Protein AF-A0A920ADA9-F1 (afdb_monomer_lite)

Radius of gyration: 12.9 Å; chains: 1; bounding box: 31×35×28 Å

Structure (mmCIF, N/CA/C/O backbone):
data_AF-A0A920ADA9-F1
#
_entry.id   AF-A0A920ADA9-F1
#
loop_
_atom_site.group_PDB
_atom_site.id
_atom_site.type_symbol
_atom_site.label_atom_id
_atom_site.label_alt_id
_atom_site.label_comp_id
_atom_site.label_asym_id
_atom_site.label_entity_id
_atom_site.label_seq_id
_atom_site.pdbx_PDB_ins_code
_atom_site.Cartn_x
_atom_site.Cartn_y
_atom_site.Cartn_z
_atom_site.occupancy
_atom_site.B_iso_or_equiv
_atom_site.auth_seq_id
_atom_site.auth_comp_id
_atom_site.auth_asym_id
_atom_site.auth_atom_id
_atom_site.pdbx_PDB_model_num
ATOM 1 N N . MET A 1 1 ? 4.567 3.267 13.634 1.00 73.12 1 MET A N 1
ATOM 2 C CA . MET A 1 1 ? 4.042 3.635 12.301 1.00 73.12 1 MET A CA 1
ATOM 3 C C . MET A 1 1 ? 2.960 2.674 11.811 1.00 73.12 1 MET A C 1
ATOM 5 O O . MET A 1 1 ? 1.826 3.110 11.754 1.00 73.12 1 MET A O 1
ATOM 9 N N . LEU A 1 2 ? 3.221 1.388 11.506 1.00 81.56 2 LEU A N 1
ATOM 10 C CA . LEU A 1 2 ? 2.117 0.450 11.180 1.00 81.56 2 LEU A CA 1
ATOM 11 C C . LEU A 1 2 ? 1.275 0.093 12.423 1.00 81.56 2 LEU A C 1
ATOM 13 O O . LEU A 1 2 ? 0.059 -0.021 12.350 1.00 81.56 2 LEU A O 1
ATOM 17 N N . GLU A 1 3 ? 1.940 -0.002 13.575 1.00 88.62 3 GLU A N 1
ATOM 18 C CA . GLU A 1 3 ? 1.359 -0.306 14.893 1.00 88.62 3 GLU A CA 1
ATOM 19 C C . GLU A 1 3 ? 0.327 0.729 15.387 1.00 88.62 3 GLU A C 1
ATOM 21 O O . GLU A 1 3 ? -0.389 0.473 16.350 1.00 88.62 3 GLU A O 1
ATOM 26 N N . GLU A 1 4 ? 0.239 1.894 14.736 1.00 91.44 4 GLU A N 1
ATOM 27 C CA . GLU A 1 4 ? -0.690 2.982 15.083 1.00 91.44 4 GLU A CA 1
ATOM 28 C C . GLU A 1 4 ? -2.078 2.814 14.442 1.00 91.44 4 GLU A C 1
ATOM 30 O O . GLU A 1 4 ? -3.017 3.516 14.811 1.00 91.44 4 GLU A O 1
ATOM 35 N N . PHE A 1 5 ? -2.215 1.893 13.484 1.00 93.19 5 PHE A N 1
ATOM 36 C CA . PHE A 1 5 ? -3.464 1.642 12.763 1.00 93.19 5 PHE A CA 1
ATOM 37 C C . PHE A 1 5 ? -4.279 0.508 13.379 1.00 93.19 5 PHE A C 1
ATOM 39 O O . PHE A 1 5 ? -3.805 -0.207 14.266 1.00 93.19 5 PHE A O 1
ATOM 46 N N . SER A 1 6 ? -5.508 0.305 12.895 1.00 95.44 6 SER A N 1
ATOM 47 C CA . SER A 1 6 ? -6.341 -0.789 13.380 1.00 95.44 6 SER A CA 1
ATOM 48 C C . SER A 1 6 ? -5.686 -2.153 13.155 1.00 95.44 6 SER A C 1
ATOM 50 O O . SER A 1 6 ? -4.893 -2.367 12.232 1.00 95.44 6 SER A O 1
ATOM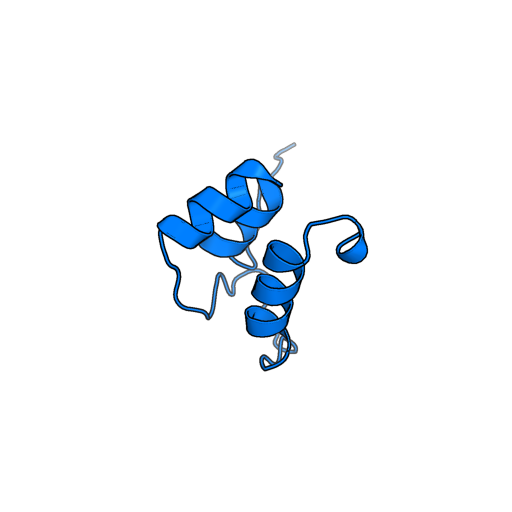 52 N N . TYR A 1 7 ? -6.088 -3.127 13.972 1.00 94.50 7 TYR A N 1
ATOM 53 C CA . TYR A 1 7 ? -5.687 -4.517 13.777 1.00 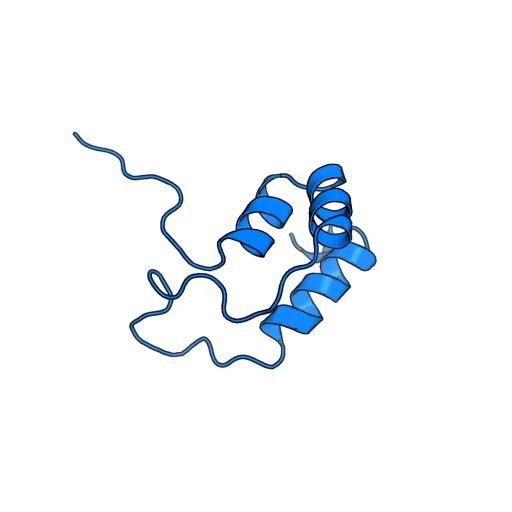94.50 7 TYR A CA 1
ATOM 54 C C . TYR A 1 7 ? -6.057 -5.037 12.376 1.00 94.50 7 TYR A C 1
ATOM 56 O O . TYR A 1 7 ? -5.315 -5.830 11.803 1.00 94.50 7 TYR A O 1
ATOM 64 N N . GLY A 1 8 ? -7.177 -4.581 11.801 1.00 93.44 8 GLY A N 1
ATOM 65 C CA . GLY A 1 8 ? -7.613 -4.982 10.462 1.00 93.44 8 GLY A CA 1
ATOM 66 C C . GLY A 1 8 ? -6.644 -4.525 9.371 1.00 93.44 8 GLY A C 1
ATOM 67 O O . GLY A 1 8 ? -6.259 -5.323 8.509 1.00 93.44 8 GLY A O 1
ATOM 68 N N . LEU A 1 9 ? -6.191 -3.271 9.448 1.00 94.88 9 LEU A N 1
ATOM 69 C CA . LEU A 1 9 ? -5.184 -2.732 8.538 1.00 94.88 9 LEU A CA 1
ATOM 70 C C . LEU A 1 9 ? -3.850 -3.461 8.708 1.00 94.88 9 LEU A C 1
ATOM 72 O O . LEU A 1 9 ? -3.285 -3.941 7.725 1.00 94.88 9 LEU A O 1
ATOM 76 N N . GLN A 1 10 ? -3.373 -3.598 9.948 1.00 95.12 10 GLN A N 1
ATOM 77 C CA . GLN A 1 10 ? -2.113 -4.287 10.241 1.00 95.12 10 GLN A CA 1
ATOM 78 C C . GLN A 1 10 ? -2.126 -5.717 9.699 1.00 95.12 10 GLN A C 1
ATOM 80 O O . GLN A 1 10 ? -1.232 -6.107 8.949 1.00 95.12 10 GLN A O 1
ATOM 85 N N . LYS A 1 11 ? -3.181 -6.477 10.009 1.00 94.25 11 LYS A N 1
ATOM 86 C CA . LYS A 1 11 ? -3.363 -7.849 9.532 1.00 94.25 11 LYS A CA 1
ATOM 87 C C . LYS A 1 11 ? -3.319 -7.932 8.008 1.00 94.25 11 LYS A C 1
ATOM 89 O O . LYS A 1 11 ? -2.642 -8.803 7.475 1.00 94.25 11 LYS A O 1
ATOM 94 N N . THR A 1 12 ? -3.988 -7.009 7.317 1.00 94.00 12 THR A N 1
ATOM 95 C CA . THR A 1 12 ? -4.008 -6.979 5.848 1.00 94.00 12 THR A CA 1
ATOM 96 C C . THR A 1 12 ? -2.596 -6.849 5.275 1.00 94.00 12 THR A C 1
ATOM 98 O O . THR A 1 12 ? -2.228 -7.592 4.369 1.00 94.00 12 THR A O 1
ATOM 101 N N . PHE A 1 13 ? -1.767 -5.955 5.817 1.00 92.44 13 PHE A N 1
ATOM 102 C CA . PHE A 1 13 ? -0.402 -5.786 5.315 1.00 92.44 13 PHE A CA 1
ATOM 103 C C . PHE A 1 13 ? 0.554 -6.899 5.742 1.00 92.44 13 PHE A C 1
ATOM 105 O O . PHE A 1 13 ? 1.407 -7.281 4.944 1.00 92.44 13 PHE A O 1
ATOM 112 N N . HIS A 1 14 ? 0.381 -7.475 6.931 1.00 92.00 14 HIS A N 1
ATOM 113 C CA . HIS A 1 14 ? 1.108 -8.684 7.320 1.00 92.00 14 HIS A CA 1
ATOM 114 C C . HIS A 1 14 ? 0.827 -9.841 6.354 1.00 92.00 14 HIS A C 1
ATOM 116 O O . HIS A 1 14 ? 1.757 -10.431 5.814 1.00 92.00 14 HIS A O 1
ATOM 122 N N . GLU A 1 15 ? -0.439 -10.095 6.013 1.00 90.19 15 GLU A N 1
ATOM 123 C CA . GLU A 1 15 ? -0.809 -11.132 5.038 1.00 90.19 15 GLU A CA 1
ATOM 124 C C . GLU A 1 15 ? -0.181 -10.894 3.653 1.00 90.19 15 GLU A C 1
ATOM 126 O O . GLU A 1 15 ? 0.250 -11.838 2.984 1.00 90.19 15 GLU A O 1
ATOM 131 N N . ILE A 1 16 ? -0.097 -9.632 3.224 1.00 88.75 16 ILE A N 1
ATOM 132 C CA . ILE A 1 16 ? 0.477 -9.255 1.929 1.00 88.75 16 ILE A CA 1
ATOM 133 C C . ILE A 1 16 ? 2.002 -9.425 1.903 1.00 88.75 16 ILE A C 1
ATOM 135 O O . ILE A 1 16 ? 2.548 -9.840 0.870 1.00 88.75 16 ILE A O 1
ATOM 139 N N . PHE A 1 17 ? 2.687 -9.071 2.993 1.00 85.56 17 PHE A N 1
ATOM 140 C CA . PHE A 1 17 ? 4.142 -8.925 3.023 1.00 85.56 17 PHE A CA 1
ATOM 141 C C . PHE A 1 17 ? 4.886 -10.120 3.633 1.00 85.56 17 PHE A C 1
ATOM 143 O O . PHE A 1 17 ? 5.971 -10.438 3.147 1.00 85.56 17 PHE A O 1
ATOM 150 N N . ASP A 1 18 ? 4.310 -10.835 4.603 1.00 82.06 18 ASP A N 1
ATOM 151 C CA . ASP A 1 18 ? 5.016 -11.886 5.359 1.00 82.06 18 ASP A CA 1
ATOM 152 C C . ASP A 1 18 ? 5.466 -13.071 4.480 1.00 82.06 18 ASP A C 1
ATOM 154 O O . ASP A 1 18 ? 6.434 -13.756 4.804 1.00 82.06 18 ASP A O 1
ATOM 158 N N . ASN A 1 19 ? 4.821 -13.297 3.329 1.00 65.88 19 ASN A N 1
ATOM 159 C CA . ASN A 1 19 ? 5.132 -14.411 2.422 1.00 65.88 19 ASN A CA 1
ATOM 160 C C . ASN A 1 19 ? 5.889 -14.004 1.146 1.00 65.88 19 ASN A C 1
ATOM 162 O O . ASN A 1 19 ? 5.988 -14.801 0.208 1.00 65.88 19 ASN A O 1
ATOM 166 N N . LYS A 1 20 ? 6.399 -12.769 1.050 1.00 68.00 20 LYS A N 1
ATOM 167 C CA . LYS A 1 20 ? 6.988 -12.262 -0.199 1.00 68.00 20 LYS A CA 1
ATOM 168 C C . LYS A 1 20 ? 8.433 -11.826 -0.036 1.00 68.00 20 LYS A C 1
ATOM 1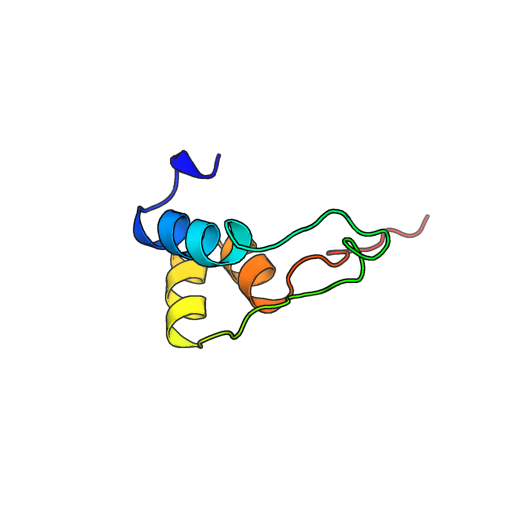70 O O . LYS A 1 20 ? 8.765 -10.942 0.740 1.00 68.00 20 LYS A O 1
ATOM 175 N N . SER A 1 21 ? 9.298 -12.416 -0.861 1.00 66.56 21 SER A N 1
ATOM 176 C CA . SER A 1 21 ? 10.655 -11.913 -1.053 1.00 66.56 21 SER A CA 1
ATOM 177 C C . SER A 1 21 ? 10.607 -10.622 -1.873 1.00 66.56 21 SER A C 1
ATOM 179 O O . SER A 1 21 ? 10.255 -10.630 -3.057 1.00 66.56 21 SER A O 1
ATOM 181 N N . PHE A 1 22 ? 10.965 -9.510 -1.233 1.00 68.00 22 PHE A N 1
ATOM 182 C CA . PHE A 1 22 ? 11.137 -8.196 -1.864 1.00 68.00 22 PHE A CA 1
ATOM 183 C C . PHE A 1 22 ? 12.576 -7.955 -2.353 1.00 68.00 22 PHE A C 1
ATOM 185 O O . PHE A 1 22 ? 12.895 -6.865 -2.817 1.00 68.00 22 PHE A O 1
ATOM 192 N N . VAL A 1 23 ? 13.444 -8.970 -2.277 1.00 61.06 23 VAL A N 1
ATOM 193 C CA . VAL A 1 23 ? 14.886 -8.875 -2.560 1.00 61.06 23 VAL A CA 1
ATOM 194 C C . VAL A 1 23 ? 15.164 -9.072 -4.053 1.00 61.06 23 VAL A C 1
ATOM 196 O O . VAL A 1 23 ? 15.798 -10.043 -4.457 1.00 61.06 23 VAL A O 1
ATOM 199 N N . ASN A 1 24 ? 14.630 -8.197 -4.905 1.00 62.78 24 ASN A N 1
ATOM 200 C CA . ASN A 1 24 ? 14.962 -8.219 -6.329 1.00 62.78 24 ASN A CA 1
ATOM 201 C C . ASN A 1 24 ? 15.015 -6.801 -6.917 1.00 62.78 24 ASN A C 1
ATOM 203 O O . ASN A 1 24 ? 14.261 -5.927 -6.483 1.00 62.78 24 ASN A O 1
ATOM 207 N N . ASP A 1 25 ? 15.855 -6.601 -7.936 1.00 59.62 25 ASP A N 1
ATOM 208 C CA . ASP A 1 25 ? 16.202 -5.291 -8.523 1.00 59.62 25 ASP A CA 1
ATOM 209 C C . ASP A 1 25 ? 14.991 -4.507 -9.072 1.00 59.62 25 ASP A C 1
ATOM 211 O O . ASP A 1 25 ? 15.052 -3.298 -9.283 1.00 59.62 25 ASP A O 1
ATOM 215 N N . GLY A 1 26 ? 13.856 -5.181 -9.270 1.00 69.31 26 GLY A N 1
ATOM 216 C CA . GLY A 1 26 ? 12.614 -4.601 -9.773 1.00 69.31 26 GLY A CA 1
ATOM 217 C C . GLY A 1 26 ? 11.619 -4.126 -8.713 1.00 69.31 26 GLY A C 1
ATOM 218 O O . GLY A 1 26 ? 10.489 -3.847 -9.092 1.00 69.31 26 GLY A O 1
ATOM 219 N N . LEU A 1 27 ? 11.958 -4.059 -7.415 1.00 74.00 27 LEU A N 1
ATOM 220 C CA . LEU A 1 27 ? 10.983 -3.724 -6.359 1.00 74.00 27 LEU A CA 1
ATOM 221 C C . LEU A 1 27 ? 10.226 -2.418 -6.645 1.00 74.00 27 LEU A C 1
ATOM 223 O O . LEU A 1 27 ? 9.002 -2.410 -6.618 1.00 74.00 27 LEU A O 1
ATOM 227 N N . LEU A 1 28 ? 10.942 -1.344 -6.985 1.00 77.88 28 LEU A N 1
ATOM 228 C CA . LEU A 1 28 ? 10.361 -0.017 -7.230 1.00 77.88 28 LEU A CA 1
ATOM 229 C C . LEU A 1 28 ? 9.538 0.077 -8.521 1.00 77.88 28 LEU A C 1
ATOM 231 O O . LEU A 1 28 ? 8.844 1.065 -8.717 1.00 77.88 28 LEU A O 1
ATOM 235 N N . MET A 1 29 ? 9.628 -0.922 -9.397 1.00 78.44 29 MET A N 1
ATOM 236 C CA . MET A 1 29 ? 8.838 -1.034 -10.630 1.00 78.44 29 MET A CA 1
ATOM 237 C C . MET A 1 29 ? 7.972 -2.299 -10.612 1.00 78.44 29 MET A C 1
ATOM 239 O O . MET A 1 29 ? 7.495 -2.754 -11.649 1.00 78.44 29 MET A O 1
ATOM 243 N N . GLY A 1 30 ? 7.815 -2.907 -9.436 1.00 79.06 30 GLY A N 1
ATOM 244 C CA . GLY A 1 30 ? 7.227 -4.230 -9.279 1.00 79.06 30 GLY A CA 1
ATOM 245 C C . GLY A 1 30 ? 5.715 -4.199 -9.126 1.00 79.06 30 GLY A C 1
ATOM 246 O O . GLY A 1 30 ? 5.088 -5.254 -9.221 1.00 79.06 30 GLY A O 1
ATOM 247 N N . GLY A 1 31 ? 5.144 -3.016 -8.872 1.00 86.81 31 GLY A N 1
ATOM 248 C CA . GLY A 1 31 ? 3.727 -2.841 -8.590 1.00 86.81 31 GLY A CA 1
ATOM 249 C C . GLY A 1 31 ? 3.269 -3.729 -7.432 1.00 86.81 31 GLY A C 1
ATOM 250 O O . GLY A 1 31 ? 4.033 -4.039 -6.508 1.00 86.81 31 GLY A O 1
ATOM 251 N N . ARG A 1 32 ? 2.008 -4.164 -7.478 1.00 89.81 32 ARG A N 1
ATOM 252 C CA . ARG A 1 32 ? 1.474 -5.165 -6.550 1.00 89.81 32 ARG A CA 1
ATOM 253 C C . ARG A 1 32 ? 1.679 -6.579 -7.078 1.00 89.81 32 ARG A C 1
ATOM 255 O O . ARG A 1 32 ? 1.566 -6.847 -8.269 1.00 89.81 32 ARG A O 1
ATOM 262 N N . LYS A 1 33 ? 1.902 -7.512 -6.152 1.00 87.19 33 LYS A N 1
ATOM 263 C CA . LYS A 1 33 ? 1.991 -8.958 -6.441 1.00 87.19 33 LYS A CA 1
ATOM 264 C C . LYS A 1 33 ? 0.864 -9.764 -5.792 1.00 87.19 33 LYS A C 1
ATOM 266 O O . LYS A 1 33 ? 1.018 -10.963 -5.580 1.00 87.19 33 LYS A O 1
ATOM 271 N N . TRP A 1 34 ? -0.170 -9.099 -5.289 1.00 90.25 34 TRP A N 1
ATOM 272 C CA . TRP A 1 34 ? -1.297 -9.694 -4.566 1.00 90.25 34 TRP A CA 1
ATOM 273 C C . TRP A 1 34 ? -2.607 -9.360 -5.270 1.00 90.25 34 TRP A C 1
ATOM 275 O O . TRP A 1 34 ? -2.714 -8.341 -5.961 1.00 90.25 34 TRP A O 1
ATOM 285 N N . GLU A 1 35 ? -3.599 -10.215 -5.050 1.00 92.50 35 GLU A N 1
ATOM 286 C CA . GLU A 1 35 ? -4.974 -9.938 -5.441 1.00 92.50 35 GLU A CA 1
ATOM 287 C C . GLU A 1 35 ? -5.577 -8.857 -4.548 1.00 92.50 35 GLU A C 1
ATOM 289 O O . GLU A 1 35 ? -5.188 -8.705 -3.386 1.00 92.50 35 GLU A O 1
ATOM 294 N N . ILE A 1 36 ? -6.499 -8.086 -5.119 1.00 94.44 36 ILE A N 1
ATOM 295 C CA . ILE A 1 36 ? -7.186 -7.012 -4.408 1.00 94.44 36 ILE A CA 1
ATOM 296 C C . ILE A 1 36 ? -8.685 -7.243 -4.411 1.00 94.44 36 ILE A C 1
ATOM 298 O O . ILE A 1 36 ? -9.234 -7.843 -5.333 1.00 94.44 36 ILE A O 1
ATOM 302 N N . ASP A 1 37 ? -9.313 -6.698 -3.385 1.00 95.88 37 ASP A N 1
ATOM 303 C CA . ASP A 1 37 ? -10.744 -6.717 -3.168 1.00 95.88 37 ASP A CA 1
ATOM 304 C C . ASP A 1 37 ? -11.238 -5.283 -2.928 1.00 95.88 37 ASP A C 1
ATOM 306 O O . ASP A 1 37 ? -10.535 -4.461 -2.326 1.00 95.88 37 ASP A O 1
ATOM 310 N N . TYR A 1 38 ? -12.412 -4.953 -3.464 1.00 96.44 38 TYR A N 1
ATOM 311 C CA . TYR A 1 38 ? -12.909 -3.579 -3.438 1.00 96.44 38 TYR A CA 1
ATOM 312 C C . TYR A 1 38 ? -13.368 -3.176 -2.037 1.00 96.44 38 TYR A C 1
ATOM 314 O O . TYR A 1 38 ? -13.055 -2.079 -1.571 1.00 96.44 38 TYR A O 1
ATOM 322 N N . GLU A 1 39 ? -14.050 -4.072 -1.333 1.00 96.81 39 GLU A N 1
ATOM 323 C CA . GLU A 1 39 ? -14.490 -3.874 0.039 1.00 96.81 39 GLU A CA 1
ATOM 324 C C . GLU A 1 39 ? -13.281 -3.640 0.949 1.00 96.81 39 GLU A C 1
ATOM 326 O O . GLU A 1 39 ? -13.269 -2.677 1.721 1.00 96.81 39 GLU A O 1
ATOM 331 N N . LYS A 1 40 ? -12.210 -4.424 0.772 1.00 95.75 40 LYS A N 1
ATOM 332 C CA . LYS A 1 40 ? -10.937 -4.208 1.475 1.00 95.75 40 LYS A CA 1
ATOM 333 C C . LYS A 1 40 ? -10.331 -2.832 1.186 1.00 95.75 40 LYS A C 1
ATOM 335 O O . LYS A 1 40 ? -9.881 -2.157 2.109 1.00 95.75 40 LYS A O 1
ATOM 340 N N . TYR A 1 41 ? -10.327 -2.388 -0.072 1.00 96.75 41 TYR A N 1
ATOM 341 C CA . TYR A 1 41 ? -9.859 -1.044 -0.426 1.00 96.75 41 TYR A CA 1
ATOM 342 C C . TYR A 1 41 ? -10.650 0.047 0.316 1.00 96.75 41 TYR A C 1
ATOM 344 O O . TYR A 1 41 ? -10.042 0.961 0.872 1.00 96.75 41 TYR A O 1
ATOM 352 N N . ILE A 1 42 ? -11.981 -0.075 0.373 1.00 97.44 42 ILE A N 1
ATOM 353 C CA . ILE A 1 42 ? -12.857 0.879 1.068 1.00 97.44 42 ILE A CA 1
ATOM 354 C C . ILE A 1 42 ? -12.616 0.878 2.583 1.00 97.44 42 ILE A C 1
ATOM 356 O O . ILE A 1 42 ? -12.703 1.925 3.224 1.00 97.44 42 ILE A O 1
ATOM 360 N N . GLU A 1 43 ? -12.329 -0.276 3.184 1.00 96.38 43 GLU A N 1
ATOM 361 C CA . GLU A 1 43 ? -11.941 -0.357 4.596 1.00 96.38 43 GLU A CA 1
ATOM 362 C C . GLU A 1 43 ? -10.622 0.374 4.851 1.00 96.38 43 GLU A C 1
ATOM 364 O O . GLU A 1 43 ? -10.557 1.244 5.720 1.00 96.38 43 GLU A O 1
ATOM 369 N N . LEU A 1 44 ? -9.598 0.093 4.042 1.00 96.88 44 LEU A N 1
ATOM 370 C CA . LEU A 1 44 ? -8.289 0.730 4.163 1.00 96.88 44 LEU A CA 1
ATOM 371 C C . LEU A 1 44 ? -8.365 2.245 3.936 1.00 96.88 44 LEU A C 1
ATOM 373 O O . LEU A 1 44 ? -7.730 2.998 4.671 1.00 96.88 44 LEU A O 1
ATOM 377 N N . SER A 1 45 ? -9.164 2.712 2.969 1.00 96.62 45 SER A N 1
ATOM 378 C CA . SER A 1 45 ? -9.266 4.139 2.634 1.00 96.62 45 SER A CA 1
ATOM 379 C C . SER A 1 45 ? -9.924 4.970 3.733 1.00 96.62 45 SER A C 1
ATOM 381 O O . SER A 1 45 ? -9.687 6.172 3.803 1.00 96.62 45 SER A O 1
ATOM 383 N N . LYS A 1 46 ? -10.749 4.354 4.590 1.00 96.56 46 LYS A N 1
ATOM 384 C CA . LYS A 1 46 ? -11.346 5.027 5.756 1.00 96.56 46 LYS A CA 1
ATOM 385 C C . LYS A 1 46 ? -10.316 5.340 6.835 1.00 96.56 46 LYS A C 1
ATOM 387 O O . LYS A 1 46 ? -10.516 6.280 7.597 1.00 96.56 46 LYS A O 1
ATOM 392 N N . GLU A 1 47 ? -9.250 4.549 6.914 1.00 95.94 47 GLU A N 1
ATOM 393 C CA . GLU A 1 47 ? -8.190 4.723 7.908 1.00 95.94 47 GLU A CA 1
ATOM 394 C C . GLU A 1 47 ? -6.984 5.479 7.343 1.00 95.94 47 GLU A C 1
ATOM 396 O O . GLU A 1 47 ? -6.396 6.309 8.032 1.00 95.94 47 GLU A O 1
ATOM 401 N N . SER A 1 48 ? -6.595 5.196 6.096 1.00 96.06 48 SER A N 1
ATOM 402 C CA . SER A 1 48 ? -5.441 5.819 5.453 1.00 96.06 48 SER A CA 1
ATOM 403 C C . SER A 1 48 ? -5.531 5.752 3.930 1.00 96.06 48 SER A C 1
ATOM 405 O O . SER A 1 48 ? -5.458 4.684 3.319 1.00 96.06 48 SER A O 1
ATOM 407 N N . GLU A 1 49 ? -5.593 6.925 3.298 1.00 95.75 49 GLU A N 1
ATOM 408 C CA . GLU A 1 49 ? -5.513 7.048 1.838 1.00 95.75 49 GLU A CA 1
ATOM 409 C C . GLU A 1 49 ? -4.214 6.447 1.290 1.00 95.75 49 GLU A C 1
ATOM 411 O O . GLU A 1 49 ? -4.223 5.789 0.250 1.00 95.75 49 GLU A O 1
ATOM 416 N N . TYR A 1 50 ? -3.102 6.607 2.015 1.00 94.62 50 TYR A N 1
ATOM 417 C CA . TYR A 1 50 ? -1.817 6.043 1.612 1.00 94.62 50 TYR A CA 1
ATOM 418 C C . TYR A 1 50 ? -1.816 4.513 1.683 1.00 94.62 50 TYR A C 1
ATOM 420 O O . TYR A 1 50 ? -1.304 3.856 0.779 1.00 94.62 50 TYR A O 1
ATOM 428 N N . ALA A 1 51 ? -2.423 3.930 2.721 1.00 95.31 51 ALA A N 1
ATOM 429 C CA . ALA A 1 51 ? -2.569 2.481 2.827 1.00 95.31 51 ALA A CA 1
ATOM 430 C C . ALA A 1 51 ? -3.413 1.928 1.671 1.00 95.31 51 ALA A C 1
ATOM 432 O O . ALA A 1 51 ? -3.020 0.963 1.018 1.00 95.31 51 ALA A O 1
ATOM 433 N N . ALA A 1 52 ? -4.537 2.575 1.369 1.00 97.00 52 ALA A N 1
ATOM 434 C CA . ALA A 1 52 ? -5.388 2.193 0.250 1.00 97.00 52 ALA A CA 1
ATOM 435 C C . ALA A 1 52 ? -4.664 2.326 -1.102 1.00 97.00 52 ALA A C 1
ATOM 437 O O . ALA A 1 52 ? -4.757 1.432 -1.944 1.00 97.00 52 ALA A O 1
ATOM 438 N N . TRP A 1 53 ? -3.890 3.398 -1.296 1.00 96.50 53 TRP A N 1
ATOM 439 C CA . TRP A 1 53 ? -3.057 3.584 -2.483 1.00 96.50 53 TRP A CA 1
ATOM 440 C C . TRP A 1 53 ? -2.018 2.465 -2.613 1.00 96.50 53 TRP A C 1
ATOM 442 O O . TRP A 1 53 ? -1.956 1.798 -3.646 1.00 96.50 53 TRP A O 1
ATOM 452 N N . LEU A 1 54 ? -1.258 2.189 -1.551 1.00 94.56 54 LEU A N 1
ATOM 453 C CA . LEU A 1 54 ? -0.243 1.137 -1.550 1.00 94.56 54 LEU A CA 1
ATOM 454 C C . LEU A 1 54 ? -0.862 -0.243 -1.803 1.00 94.56 54 LEU A C 1
ATOM 456 O O . LEU A 1 54 ? -0.288 -1.042 -2.534 1.00 94.56 54 LEU A O 1
ATOM 460 N N . TYR A 1 55 ? -2.041 -0.522 -1.246 1.00 95.31 55 TYR A N 1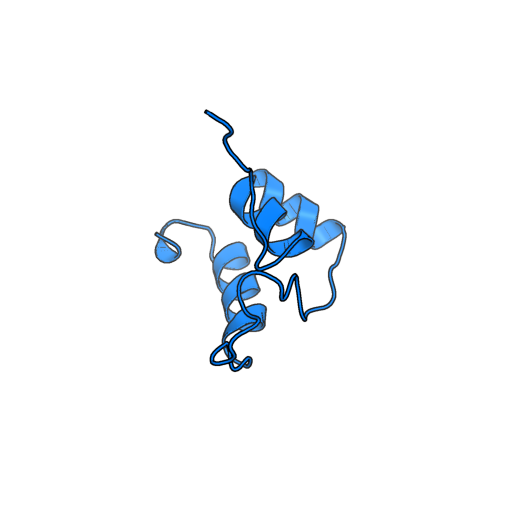
ATOM 461 C CA . TYR A 1 55 ? -2.763 -1.773 -1.471 1.00 95.31 55 TYR A CA 1
ATOM 462 C C . TYR A 1 55 ? -3.125 -1.990 -2.948 1.00 95.31 55 TYR A C 1
ATOM 464 O O . TYR A 1 55 ? -3.007 -3.109 -3.451 1.00 95.31 55 TYR A O 1
ATOM 472 N N . VAL A 1 56 ? -3.523 -0.931 -3.658 1.00 95.75 56 VAL A N 1
ATOM 473 C CA . VAL A 1 56 ? -3.933 -0.999 -5.070 1.00 95.75 56 VAL A CA 1
ATOM 474 C C . VAL A 1 56 ? -2.739 -1.007 -6.022 1.00 95.75 56 VAL A C 1
ATOM 476 O O . VAL A 1 56 ? -2.724 -1.776 -6.986 1.00 95.75 56 VAL A O 1
ATOM 479 N N . TRP A 1 57 ? -1.745 -0.157 -5.771 1.00 94.06 57 TRP A N 1
ATOM 480 C CA . TRP A 1 57 ? -0.640 0.078 -6.702 1.00 94.06 57 TRP A CA 1
ATOM 481 C C . TRP A 1 57 ? 0.599 -0.761 -6.392 1.00 94.06 57 TRP A C 1
ATOM 483 O O . TRP A 1 57 ? 1.329 -1.152 -7.302 1.00 94.06 57 TRP A O 1
ATOM 493 N N . GLY A 1 58 ? 0.813 -1.098 -5.121 1.00 91.62 58 GLY A N 1
ATOM 494 C CA . GLY A 1 58 ? 2.024 -1.750 -4.643 1.00 91.62 58 GLY A CA 1
ATOM 495 C C . GLY A 1 58 ? 3.251 -0.846 -4.758 1.00 91.62 58 GLY A C 1
ATOM 496 O O . GLY A 1 58 ? 3.174 0.367 -4.573 1.00 91.62 58 GLY A O 1
ATOM 497 N N . PHE A 1 59 ? 4.409 -1.441 -5.031 1.00 89.06 59 PHE A N 1
ATOM 498 C CA . PHE A 1 59 ? 5.671 -0.709 -5.073 1.00 89.06 59 PHE A CA 1
ATOM 499 C C . PHE A 1 59 ? 5.887 -0.079 -6.453 1.00 89.06 59 PHE A C 1
ATOM 501 O O . PHE A 1 59 ? 6.369 -0.724 -7.388 1.00 89.06 59 PHE A O 1
ATOM 508 N N . CYS A 1 60 ? 5.509 1.194 -6.572 1.00 89.56 60 CYS A N 1
ATOM 509 C CA . CYS A 1 60 ? 5.768 2.035 -7.736 1.00 89.56 60 CYS A CA 1
ATOM 510 C C . CYS A 1 60 ? 6.064 3.489 -7.320 1.00 89.56 60 CYS A C 1
ATOM 512 O O . CYS A 1 60 ? 5.750 3.884 -6.192 1.00 89.56 60 CYS A O 1
ATOM 514 N N . PRO A 1 61 ? 6.656 4.317 -8.200 1.00 91.00 61 PRO A N 1
ATOM 515 C CA . PRO 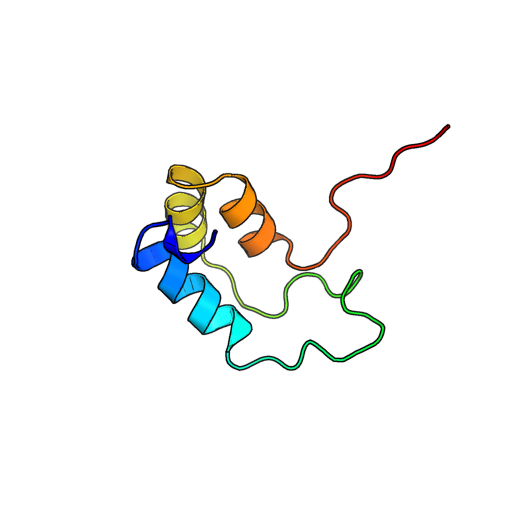A 1 61 ? 6.810 5.743 -7.935 1.00 91.00 61 PRO A CA 1
ATOM 516 C C . PRO A 1 61 ? 5.439 6.401 -7.762 1.00 91.00 61 PRO A C 1
ATOM 518 O O . PRO A 1 61 ? 4.546 6.196 -8.582 1.00 91.00 61 PRO A O 1
ATOM 521 N N . ASN A 1 62 ? 5.275 7.201 -6.708 1.00 91.62 62 ASN A N 1
ATOM 522 C CA . ASN A 1 62 ? 4.026 7.929 -6.466 1.00 91.62 62 ASN A CA 1
ATOM 523 C C . ASN A 1 62 ? 3.950 9.220 -7.300 1.00 91.62 62 ASN A C 1
ATOM 525 O O . ASN A 1 62 ? 2.901 9.600 -7.806 1.00 91.62 62 ASN A O 1
ATOM 529 N N . HIS A 1 63 ? 5.082 9.898 -7.469 1.00 92.56 63 HIS A N 1
ATOM 530 C CA . HIS A 1 63 ? 5.198 11.078 -8.314 1.00 92.56 63 HIS A CA 1
ATOM 531 C C . HIS A 1 63 ? 6.637 11.227 -8.805 1.00 92.56 63 HIS A C 1
ATOM 533 O O . HIS A 1 63 ? 7.571 10.676 -8.220 1.00 92.56 63 HIS A O 1
ATOM 539 N N . PHE A 1 64 ? 6.797 12.009 -9.866 1.00 93.00 64 PHE A N 1
ATOM 540 C CA . PHE A 1 64 ? 8.084 12.502 -10.334 1.00 93.00 64 PHE A CA 1
ATOM 541 C C . PHE A 1 64 ? 8.061 14.023 -10.276 1.00 93.00 64 PHE A C 1
ATOM 543 O O . PHE A 1 64 ? 7.033 14.641 -10.552 1.00 93.00 64 PHE A O 1
ATOM 550 N N . THR A 1 65 ? 9.202 14.615 -9.952 1.00 94.75 65 THR A N 1
ATOM 551 C CA . THR A 1 65 ? 9.371 16.066 -9.936 1.00 94.75 65 THR A CA 1
ATOM 552 C C . THR A 1 65 ? 10.398 16.430 -10.994 1.00 94.75 65 THR A C 1
ATOM 554 O O . THR A 1 65 ? 11.520 15.925 -10.965 1.00 94.75 65 THR A O 1
ATOM 557 N N . PHE A 1 66 ? 10.002 17.285 -11.934 1.00 89.56 66 PHE A N 1
ATOM 558 C CA . PHE A 1 66 ? 10.905 17.868 -12.922 1.00 89.56 66 PHE A CA 1
ATOM 559 C C . PHE A 1 66 ? 11.425 19.216 -12.408 1.00 89.56 66 PHE A C 1
ATOM 561 O O . PHE A 1 66 ? 10.710 19.912 -11.686 1.00 89.56 66 PHE A O 1
ATOM 568 N N . LEU A 1 67 ? 12.673 19.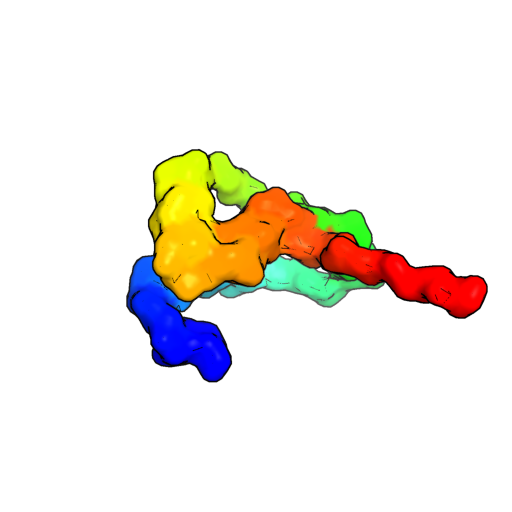540 -12.756 1.00 78.38 67 LEU A N 1
ATOM 569 C CA . LEU A 1 67 ? 13.310 20.833 -12.482 1.00 78.38 67 LEU A CA 1
ATOM 570 C C . LEU A 1 67 ? 12.951 21.864 -13.553 1.00 78.38 67 LEU A C 1
ATOM 572 O O . LEU A 1 67 ? 12.872 21.462 -14.737 1.00 78.38 67 LEU A O 1
#

pLDDT: mean 88.2, std 10.28, range [59.62, 97.44]

Foldseek 3Di:
DLVVFDPLLNVVVCVQPVPDDCPDPCQQVPWGPDDDDPVSLVVQVVTDPVSSVCRHTPRYDPDDDDD

Secondary structure (DSSP, 8-state):
-GGGS-HHHHHHHHHHHTT----STTGGG-B--S---HHHHHHHHHH-HHHHHHHHH-BS-S-----

Sequence (67 aa):
MLEEFSYGLQKTFHEIFDNKSFVNDGLLMGGRKWEIDYEKYIELSKESEYAAWLYVWGFCPNHFTFL